Protein AF-A0AA39REC2-F1 (afdb_monomer)

Solvent-accessible surface area (backbone atoms only — not comparable to full-atom values): 9448 Å² total; per-residue (Å²): 137,91,80,78,86,78,78,86,74,79,60,73,66,61,53,50,55,50,51,54,54,51,69,73,56,74,84,68,62,74,81,70,73,62,50,72,80,50,49,46,76,44,81,30,37,20,35,53,35,50,60,91,46,44,70,59,50,52,60,62,41,59,93,49,42,34,85,48,89,98,52,72,37,65,44,80,32,94,90,38,90,64,31,24,28,40,32,35,16,84,80,42,80,53,89,83,43,77,78,50,62,63,72,48,53,51,59,46,52,76,74,42,78,82,42,77,40,87,38,78,49,73,42,43,55,90,72,54,53,69,70,60,52,50,61,73,73,44,62,96,88,62,77,77,82,79,71,90,71,134

Mean predicted aligned error: 15.37 Å

pLDDT: mean 74.25, std 17.73, range [35.81, 93.0]

Sequence (150 aa):
MVLVNALNIPSPDSLNSFLQSVSRSTLQTPEMLDESKFEVKLKLWALRIPRQHCKVASRILNGYLLDKARVKPITEDPTSEENRYVILSEKVQNPDLSDIPDQKLDELKNIFKIEVVPHSMTLGYSYWDADYVLKQILPPGVEVPTSLKP

Organism: Acer saccharum (NCBI:txid4024)

Radius of gyration: 29.29 Å; Cα contacts (8 Å, |Δi|>4): 157; chains: 1; bounding box: 94×41×59 Å

Nearest PDB structures (foldseek):
  5d4o-assembly1_B  TM=4.362E-01  e=1.265E-02  Thiomonas intermedia K12
  7r2z-assembly1_C  TM=4.564E-01  e=2.239E-02  Synechocystis sp. PCC 6803
  7r30-assembly1_B  TM=4.142E-01  e=1.093E-01  Synechocystis sp. PCC 6803
  7r32-assembly1_A  TM=4.083E-01  e=1.241E-01  Synechocystis sp. PCC 6803
  7r2y-assembly1_A  TM=4.032E-01  e=1.501E-01  Synechocystis sp. PCC 6803

Foldseek 3Di:
DDDDDDDPDDDVVVVVVVVVVVVVPDPPPVPPPPQVVQKDKDKFKWKKAFPVCPVVLCVLCPVFFDDAPPDDQWAADPVDNRIIIRTTHSQQPDQVSPSHDVVSVVVVVVVHPTDMDIDMDIDTPVSDDPVVSVVVPDDPPDDDPPDPDD

Secondary structure (DSSP, 8-state):
--------PPPHHHHHHHHHHHHTS---------GGGG-EEEEEEEEEEETTTHHHHHHHTTTTB---TT--SEEEETTEEEEEEEEBPTT---TT-TTS-HHHHHHHHHHS--EEEEEEEEE-GGGS-HHHHHHHHS-TT---------

Structure (mmCIF, N/CA/C/O backbone):
data_AF-A0AA39REC2-F1
#
_entry.id   AF-A0AA39REC2-F1
#
loop_
_atom_site.group_PDB
_atom_site.id
_atom_site.type_symbol
_atom_site.label_atom_id
_atom_site.label_alt_id
_atom_site.label_comp_id
_atom_site.label_asym_id
_atom_site.label_entity_id
_atom_site.label_seq_id
_atom_site.pdbx_PDB_ins_code
_atom_site.Cartn_x
_atom_site.Cartn_y
_atom_site.Cartn_z
_atom_site.occupancy
_atom_site.B_iso_or_equiv
_atom_site.auth_seq_id
_atom_site.auth_comp_id
_atom_site.auth_asym_id
_atom_site.auth_atom_id
_atom_site.pdbx_PDB_model_num
ATOM 1 N N . MET A 1 1 ? 78.691 21.467 -31.103 1.00 38.22 1 MET A N 1
ATOM 2 C CA . MET A 1 1 ? 77.939 22.662 -30.669 1.00 38.22 1 MET A CA 1
ATOM 3 C C . MET A 1 1 ? 76.496 22.438 -31.091 1.00 38.22 1 MET A C 1
ATOM 5 O O . MET A 1 1 ? 76.236 22.312 -32.277 1.00 38.22 1 MET A O 1
ATOM 9 N N . VAL A 1 2 ? 75.624 22.180 -30.118 1.00 39.25 2 VAL A N 1
ATOM 10 C CA . VAL A 1 2 ? 74.234 21.732 -30.299 1.00 39.25 2 VAL A CA 1
ATOM 11 C C . VAL A 1 2 ? 73.352 22.943 -30.578 1.00 39.25 2 VAL A C 1
ATOM 13 O O . VAL A 1 2 ? 73.309 23.811 -29.718 1.00 39.25 2 VAL A O 1
ATOM 16 N N . LEU A 1 3 ? 72.624 22.981 -31.700 1.00 36.69 3 LEU A N 1
ATOM 17 C CA . LEU A 1 3 ? 71.440 23.836 -31.865 1.00 36.69 3 LEU A CA 1
ATOM 18 C C . LEU A 1 3 ? 70.387 23.151 -32.765 1.00 36.69 3 LEU A C 1
ATOM 20 O O . LEU A 1 3 ? 70.467 23.176 -33.985 1.00 36.69 3 LEU A O 1
ATOM 24 N N . VAL A 1 4 ? 69.437 22.513 -32.072 1.00 37.69 4 VAL A N 1
ATOM 25 C CA . VAL A 1 4 ? 67.978 22.447 -32.298 1.00 37.69 4 VAL A CA 1
ATOM 26 C C . VAL A 1 4 ? 67.454 22.140 -33.714 1.00 37.69 4 VAL A C 1
ATOM 28 O O . VAL A 1 4 ? 67.331 23.020 -34.560 1.00 37.69 4 VAL A O 1
ATOM 31 N N . ASN A 1 5 ? 66.992 20.898 -33.911 1.00 38.44 5 ASN A N 1
ATOM 32 C CA . ASN A 1 5 ? 66.026 20.560 -34.959 1.00 38.44 5 ASN A CA 1
ATOM 33 C C . ASN A 1 5 ? 64.681 21.218 -34.621 1.00 38.44 5 ASN A C 1
ATOM 35 O O . ASN A 1 5 ? 64.046 20.869 -33.624 1.00 38.44 5 ASN A O 1
ATOM 39 N N . ALA A 1 6 ? 64.258 22.164 -35.456 1.00 43.69 6 ALA A N 1
ATOM 40 C CA . ALA A 1 6 ? 62.935 22.762 -35.395 1.00 43.69 6 ALA A CA 1
ATOM 41 C C . ALA A 1 6 ? 61.871 21.687 -35.668 1.00 43.69 6 ALA A C 1
ATOM 43 O O . ALA A 1 6 ? 61.856 21.049 -36.722 1.00 43.69 6 ALA A O 1
ATOM 44 N N . LEU A 1 7 ? 60.997 21.475 -34.687 1.00 43.34 7 LEU A N 1
ATOM 45 C CA . LEU A 1 7 ? 59.800 20.656 -34.811 1.00 43.34 7 LEU A CA 1
ATOM 46 C C . LEU A 1 7 ? 58.925 21.239 -35.927 1.00 43.34 7 LEU A C 1
ATOM 48 O O . LEU A 1 7 ? 58.569 22.415 -35.896 1.00 43.34 7 LEU A O 1
ATOM 52 N N . ASN A 1 8 ? 58.597 20.411 -36.915 1.00 49.53 8 ASN A N 1
ATOM 53 C CA . ASN A 1 8 ? 57.664 20.735 -37.985 1.00 49.53 8 ASN A CA 1
ATOM 54 C C . ASN A 1 8 ? 56.248 20.811 -37.391 1.00 49.53 8 ASN A C 1
ATOM 56 O O . ASN A 1 8 ? 55.579 19.790 -37.235 1.00 49.53 8 ASN A O 1
ATOM 60 N N . ILE A 1 9 ? 55.831 22.010 -36.982 1.00 51.22 9 ILE A N 1
ATOM 61 C CA . ILE A 1 9 ? 54.497 22.262 -36.430 1.00 51.22 9 ILE A CA 1
ATOM 62 C C . ILE A 1 9 ? 53.509 22.322 -37.609 1.00 51.22 9 ILE A C 1
ATOM 64 O O . ILE A 1 9 ? 53.690 23.159 -38.496 1.00 51.22 9 ILE A O 1
ATOM 68 N N . PRO A 1 10 ? 52.481 21.454 -37.665 1.00 49.50 10 PRO A N 1
ATOM 69 C CA . PRO A 1 10 ? 51.486 21.497 -38.732 1.00 49.50 10 PRO A CA 1
ATOM 70 C C . PRO A 1 10 ? 50.662 22.792 -38.669 1.00 49.50 10 PRO A C 1
ATOM 72 O O . PRO A 1 10 ? 50.393 23.322 -37.591 1.00 49.50 10 PRO A O 1
ATOM 75 N N . SER A 1 11 ? 50.261 23.297 -39.840 1.00 55.97 11 SER A N 1
ATOM 76 C CA . SER A 1 11 ? 49.475 24.526 -39.968 1.00 55.97 11 SER A CA 1
ATOM 77 C C . SER A 1 11 ? 48.127 24.429 -39.225 1.00 55.97 11 SER A C 1
ATOM 79 O O . SER A 1 11 ? 47.526 23.350 -39.157 1.00 55.97 11 SER A O 1
ATOM 81 N N . PRO A 1 12 ? 47.619 25.553 -38.684 1.00 53.94 12 PRO A N 1
ATOM 82 C CA . PRO A 1 12 ? 46.404 25.581 -37.862 1.00 53.94 12 PRO A CA 1
ATOM 83 C C . PRO A 1 12 ? 45.136 25.101 -38.594 1.00 53.94 12 PRO A C 1
ATOM 85 O O . PRO A 1 12 ? 44.208 24.611 -37.953 1.00 53.94 12 PRO A O 1
ATOM 88 N N . ASP A 1 13 ? 45.108 25.151 -39.928 1.00 53.72 13 ASP A N 1
ATOM 89 C CA . ASP A 1 13 ? 43.972 24.672 -40.730 1.00 53.72 13 ASP A CA 1
ATOM 90 C C . ASP A 1 13 ? 43.852 23.139 -40.762 1.00 53.72 13 ASP A C 1
ATOM 92 O O . ASP A 1 13 ? 42.745 22.592 -40.732 1.00 53.72 13 ASP A O 1
ATOM 96 N N . SER A 1 14 ? 44.978 22.419 -40.733 1.00 56.47 14 SER A N 1
ATOM 97 C CA . SER A 1 14 ? 44.976 20.952 -40.641 1.00 56.47 14 SER A CA 1
ATOM 98 C C . SER A 1 14 ? 44.487 20.474 -39.275 1.00 56.47 14 SER A C 1
ATOM 100 O O . SER A 1 14 ? 43.772 19.477 -39.195 1.00 56.47 14 SER A O 1
ATOM 102 N N . LEU A 1 15 ? 44.795 21.219 -38.208 1.00 53.09 15 LEU A N 1
ATOM 103 C CA . LEU A 1 15 ? 44.262 20.947 -36.872 1.00 53.09 15 LEU A CA 1
ATOM 104 C C . LEU A 1 15 ? 42.744 21.152 -36.829 1.00 53.09 15 LEU A C 1
ATOM 106 O O . LEU A 1 15 ? 42.044 20.327 -36.253 1.00 53.09 15 LEU A O 1
ATOM 110 N N . ASN A 1 16 ? 42.213 22.175 -37.501 1.00 55.88 16 ASN A N 1
ATOM 111 C CA . ASN A 1 16 ? 40.771 22.426 -37.527 1.00 55.88 16 ASN A CA 1
ATOM 112 C C . ASN A 1 16 ? 39.982 21.372 -38.316 1.00 55.88 16 ASN A C 1
ATOM 114 O O . ASN A 1 16 ? 38.911 20.963 -37.871 1.00 55.88 16 ASN A O 1
ATOM 118 N N . SER A 1 17 ? 40.504 20.875 -39.441 1.00 56.03 17 SER A N 1
ATOM 119 C CA . SER A 1 17 ? 39.847 19.786 -40.187 1.00 56.03 17 SER A CA 1
ATOM 120 C C . SER A 1 17 ? 39.880 18.448 -39.435 1.00 56.03 17 SER A C 1
ATOM 122 O O . SER A 1 17 ? 38.893 17.708 -39.445 1.00 56.03 17 SER A O 1
ATOM 124 N N . PHE A 1 18 ? 40.968 18.169 -38.708 1.00 55.41 18 PHE A N 1
ATOM 125 C CA . PHE A 1 18 ? 41.082 16.995 -37.842 1.00 55.41 18 PHE A CA 1
ATOM 126 C C . PHE A 1 18 ? 40.162 17.109 -36.618 1.00 55.41 18 PHE A C 1
ATOM 128 O O . PHE A 1 18 ? 39.437 16.173 -36.302 1.00 55.41 18 PHE A O 1
ATOM 135 N N . LEU A 1 19 ? 40.090 18.281 -35.978 1.00 52.59 19 LEU A N 1
ATOM 136 C CA . LEU A 1 19 ? 39.155 18.540 -34.879 1.00 52.59 19 LEU A CA 1
ATOM 137 C C . LEU A 1 19 ? 37.689 18.475 -35.339 1.00 52.59 19 LEU A C 1
ATOM 139 O O . LEU A 1 19 ? 36.840 18.000 -34.586 1.00 52.59 19 LEU A O 1
ATOM 143 N N . GLN A 1 20 ? 37.376 18.872 -36.578 1.00 55.69 20 GLN A N 1
ATOM 144 C CA . GLN A 1 20 ? 36.031 18.729 -37.151 1.00 55.69 20 GLN A CA 1
ATOM 145 C C . GLN A 1 20 ? 35.674 17.277 -37.510 1.00 55.69 20 GLN A C 1
ATOM 147 O O . GLN A 1 20 ? 34.508 16.901 -37.368 1.00 55.69 20 GLN A O 1
ATOM 152 N N . SER A 1 21 ? 36.636 16.441 -37.923 1.00 51.25 21 SER A N 1
ATOM 153 C CA . SER A 1 21 ? 36.383 15.011 -38.176 1.00 51.25 21 SER A CA 1
ATOM 154 C C . SER A 1 21 ? 36.278 14.198 -36.876 1.00 51.25 21 SER A C 1
ATOM 156 O O . SER A 1 21 ? 35.411 13.327 -36.759 1.00 51.25 21 SER A O 1
ATOM 158 N N . VAL A 1 22 ? 37.076 14.553 -35.862 1.00 53.47 22 VAL A N 1
ATOM 159 C CA . VAL A 1 22 ? 37.014 13.979 -34.508 1.00 53.47 22 VAL A CA 1
ATOM 160 C C . VAL A 1 22 ? 35.718 14.391 -33.798 1.00 53.47 22 VAL A C 1
ATOM 162 O O . VAL A 1 22 ? 35.092 13.557 -33.159 1.00 53.47 22 VAL A O 1
ATOM 165 N N . SER A 1 23 ? 35.222 15.619 -33.996 1.00 52.06 23 SER A N 1
ATOM 166 C CA . SER A 1 23 ? 33.951 16.071 -33.396 1.00 52.06 23 SER A CA 1
ATOM 167 C C . SER A 1 23 ? 32.699 15.409 -33.992 1.00 52.06 23 SER A C 1
ATOM 169 O O . SER A 1 23 ? 31.640 15.438 -33.369 1.00 52.06 23 SER A O 1
ATOM 171 N N . ARG A 1 24 ? 32.786 14.803 -35.188 1.00 45.28 24 ARG A N 1
ATOM 172 C CA . ARG A 1 24 ? 31.675 14.040 -3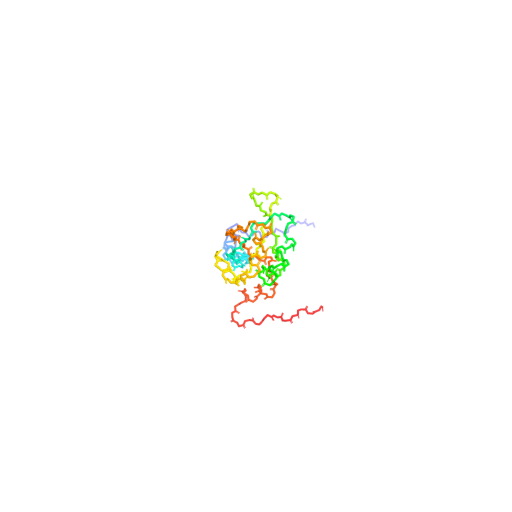5.795 1.00 45.28 24 ARG A CA 1
ATOM 173 C C . ARG A 1 24 ? 31.647 12.567 -35.400 1.00 45.28 24 ARG A C 1
ATOM 175 O O . ARG A 1 24 ? 30.654 11.896 -35.669 1.00 45.28 24 ARG A O 1
ATOM 182 N N . SER A 1 25 ? 32.700 12.073 -34.760 1.00 46.16 25 SER A N 1
ATOM 183 C CA . SER A 1 25 ? 32.850 10.663 -34.425 1.00 46.16 25 SER A CA 1
ATOM 184 C C . SER A 1 25 ? 32.814 10.520 -32.907 1.00 46.16 25 SER A C 1
ATOM 186 O O . SER A 1 25 ? 33.785 10.813 -32.218 1.00 46.16 25 SER A O 1
ATOM 188 N N . THR A 1 26 ? 31.676 10.055 -32.390 1.00 48.97 26 THR A N 1
ATOM 189 C CA . THR A 1 26 ? 31.484 9.583 -31.006 1.00 48.97 26 THR A CA 1
ATOM 190 C C . THR A 1 26 ? 31.599 10.626 -29.884 1.00 48.97 26 THR A C 1
ATOM 192 O O . THR A 1 26 ? 32.381 10.476 -28.953 1.00 48.97 26 THR A O 1
ATOM 195 N N . LEU A 1 27 ? 30.646 11.567 -29.832 1.00 35.81 27 LEU A N 1
ATOM 196 C CA . LEU A 1 27 ? 29.927 11.749 -28.563 1.00 35.81 27 LEU A CA 1
ATOM 197 C C . LEU A 1 27 ? 29.027 10.520 -28.375 1.00 35.81 27 LEU A C 1
ATOM 199 O O . LEU A 1 27 ? 27.816 10.577 -28.567 1.00 35.81 27 LEU A O 1
ATOM 203 N N . GLN A 1 28 ? 29.623 9.381 -28.019 1.00 44.56 28 GLN A N 1
ATOM 204 C CA . GLN A 1 28 ? 28.914 8.499 -27.109 1.00 44.56 28 GLN A CA 1
ATOM 205 C C . GLN A 1 28 ? 28.962 9.238 -25.780 1.00 44.56 28 GLN A C 1
ATOM 207 O O . GLN A 1 28 ? 29.866 9.057 -24.968 1.00 44.56 28 GLN A O 1
ATOM 212 N N . THR A 1 29 ? 27.983 10.123 -25.576 1.00 41.97 29 THR A N 1
ATOM 213 C CA . THR A 1 29 ? 27.419 10.286 -24.241 1.00 41.97 29 THR A CA 1
ATOM 214 C C . THR A 1 29 ? 27.332 8.860 -23.700 1.00 41.97 29 THR A C 1
ATOM 216 O O . THR A 1 29 ? 26.774 8.026 -24.425 1.00 41.97 29 THR A O 1
ATOM 219 N N . PRO A 1 30 ? 27.931 8.515 -22.540 1.00 47.38 30 PRO A N 1
ATOM 220 C CA . PRO A 1 30 ? 27.601 7.235 -21.922 1.00 47.38 30 PRO A CA 1
ATOM 221 C C . PRO A 1 30 ? 26.085 7.180 -21.980 1.00 47.38 30 PRO A C 1
ATOM 223 O O . PRO A 1 30 ? 25.479 8.187 -21.609 1.00 47.38 30 PRO A O 1
ATOM 226 N N . GLU A 1 31 ? 25.509 6.150 -22.616 1.00 52.38 31 GLU A N 1
ATOM 227 C CA . GLU A 1 31 ? 24.059 6.015 -22.724 1.00 52.38 31 GLU A CA 1
ATOM 228 C C . GLU A 1 31 ? 23.549 6.169 -21.303 1.00 52.38 31 GLU A C 1
ATOM 230 O O . GLU A 1 31 ? 23.680 5.264 -20.480 1.00 52.38 31 GLU A O 1
ATOM 235 N N . MET A 1 32 ? 23.114 7.385 -20.973 1.00 51.69 32 MET A N 1
ATOM 236 C CA . MET A 1 32 ? 22.606 7.687 -19.663 1.00 51.69 32 MET A CA 1
ATOM 237 C C . MET A 1 32 ? 21.332 6.893 -19.685 1.00 51.69 32 MET A C 1
ATOM 239 O O . MET A 1 32 ? 20.414 7.224 -20.440 1.00 51.69 32 MET A O 1
ATOM 243 N N . LEU A 1 33 ? 21.364 5.761 -18.984 1.00 60.25 33 LEU A N 1
ATOM 244 C CA . LEU A 1 33 ? 20.201 4.933 -18.794 1.00 60.25 33 LEU A CA 1
ATOM 245 C C . LEU A 1 33 ? 19.105 5.895 -18.386 1.00 60.25 33 LEU A C 1
ATOM 247 O O . LEU A 1 33 ? 19.223 6.591 -17.380 1.00 60.25 33 LEU A O 1
ATOM 251 N N . ASP A 1 34 ? 18.108 6.023 -19.251 1.00 68.06 34 ASP A N 1
ATOM 252 C CA . ASP A 1 34 ? 16.972 6.872 -18.971 1.00 68.06 34 ASP A CA 1
ATOM 253 C C . ASP A 1 34 ? 16.198 6.154 -17.870 1.00 68.06 34 ASP A C 1
ATOM 255 O O . ASP A 1 34 ? 15.378 5.273 -18.136 1.00 68.06 34 ASP A O 1
ATOM 259 N N . GLU A 1 35 ? 16.567 6.453 -16.623 1.00 67.00 35 GLU A N 1
ATOM 260 C CA . GLU A 1 35 ? 16.040 5.827 -15.410 1.00 67.00 35 GLU A CA 1
ATOM 261 C C . GLU A 1 35 ? 14.511 5.936 -15.363 1.00 67.00 35 GLU A C 1
ATOM 263 O O . GLU A 1 35 ? 13.837 5.047 -14.840 1.00 67.00 35 GLU A O 1
ATOM 268 N N . SER A 1 36 ? 13.963 6.965 -16.018 1.00 69.38 36 SER A N 1
ATOM 269 C CA . SER A 1 36 ? 12.534 7.190 -16.230 1.00 69.38 36 SER A CA 1
ATOM 270 C C . SER A 1 36 ? 11.831 6.003 -16.895 1.00 69.38 36 SER A C 1
ATOM 272 O O . SER A 1 36 ? 10.658 5.752 -16.630 1.00 69.38 36 SER A O 1
ATOM 274 N N . LYS A 1 37 ? 12.529 5.224 -17.734 1.00 70.62 37 LYS A N 1
ATOM 275 C CA . LYS A 1 37 ? 11.973 4.023 -18.388 1.00 70.62 37 LYS A CA 1
ATOM 276 C C . LYS A 1 37 ? 11.663 2.899 -17.399 1.00 70.62 37 LYS A C 1
ATOM 278 O O . LYS A 1 37 ? 10.876 2.010 -17.713 1.00 70.62 37 LYS A O 1
ATOM 283 N N . PHE A 1 38 ? 12.262 2.945 -16.212 1.00 71.12 38 PHE A N 1
ATOM 284 C CA . PHE A 1 38 ? 12.060 1.976 -15.139 1.00 71.12 38 PHE A CA 1
ATOM 285 C C . PHE A 1 38 ? 11.092 2.484 -14.071 1.00 71.12 38 PHE A C 1
ATOM 287 O O . PHE A 1 38 ? 10.835 1.774 -13.098 1.00 71.12 38 PHE A O 1
ATOM 294 N N . GLU A 1 39 ? 10.541 3.691 -14.227 1.00 78.06 39 GLU A N 1
ATOM 295 C CA . GLU A 1 39 ? 9.542 4.208 -13.304 1.00 78.06 39 GLU A CA 1
ATOM 296 C C . GLU A 1 39 ? 8.206 3.492 -13.489 1.00 78.06 39 GLU A C 1
ATOM 298 O O . GLU A 1 39 ? 7.492 3.679 -14.475 1.00 78.06 39 GLU A O 1
ATOM 303 N N . VAL A 1 40 ? 7.816 2.718 -12.481 1.00 81.81 40 VAL A N 1
ATOM 304 C CA . VAL A 1 40 ? 6.475 2.141 -12.408 1.00 81.81 40 VAL A CA 1
ATOM 305 C C . VAL A 1 40 ? 5.642 2.941 -11.424 1.00 81.81 40 VAL A C 1
ATOM 307 O O . VAL A 1 40 ? 5.898 2.959 -10.220 1.00 81.81 40 VAL A O 1
ATOM 310 N N . LYS A 1 41 ? 4.614 3.609 -11.952 1.00 84.94 41 LYS A N 1
ATOM 311 C CA . LYS A 1 41 ? 3.638 4.364 -11.162 1.00 84.94 41 LYS A CA 1
ATOM 312 C C . LYS A 1 41 ? 2.501 3.446 -10.747 1.00 84.94 41 LYS A C 1
ATOM 314 O O . LYS A 1 41 ? 1.698 3.022 -11.574 1.00 84.94 41 LYS A O 1
ATOM 319 N N . LEU A 1 42 ? 2.417 3.178 -9.453 1.00 86.12 42 LEU A N 1
ATOM 320 C CA . LEU A 1 42 ? 1.349 2.401 -8.849 1.00 86.12 42 LEU A CA 1
ATOM 321 C C . LEU A 1 42 ? 0.279 3.353 -8.333 1.00 86.12 42 LEU A C 1
ATOM 323 O O . LEU A 1 42 ? 0.562 4.257 -7.544 1.00 86.12 42 LEU A O 1
ATOM 327 N N . LYS A 1 43 ? -0.955 3.139 -8.784 1.00 89.69 43 LYS A N 1
ATOM 328 C CA . LYS A 1 43 ? -2.143 3.785 -8.229 1.00 89.69 43 LYS A CA 1
ATOM 329 C C . LYS A 1 43 ? -2.798 2.784 -7.294 1.00 89.69 43 LYS A C 1
ATOM 331 O O . LYS A 1 43 ? -3.285 1.753 -7.743 1.00 89.69 43 LYS A O 1
ATOM 336 N N . LEU A 1 44 ? -2.739 3.076 -6.006 1.00 91.75 44 LEU A N 1
ATOM 337 C CA . LEU A 1 44 ? -3.187 2.210 -4.928 1.00 91.75 44 LEU A CA 1
ATOM 338 C C . LEU A 1 44 ? -4.175 2.971 -4.052 1.00 91.75 44 LEU A C 1
ATOM 340 O O . LEU A 1 44 ? -4.311 4.193 -4.131 1.00 91.75 44 LEU A O 1
ATOM 344 N N . TRP A 1 45 ? -4.826 2.237 -3.167 1.00 93.00 45 TRP A N 1
ATOM 345 C CA . TRP A 1 45 ? -5.596 2.815 -2.080 1.00 93.00 45 TRP A CA 1
ATOM 346 C C . TRP A 1 45 ? -4.808 2.699 -0.783 1.00 93.00 45 TRP A C 1
ATOM 348 O O . TRP A 1 45 ? -4.071 1.737 -0.565 1.00 93.00 45 TRP A O 1
ATOM 358 N N . ALA A 1 46 ? -4.953 3.687 0.086 1.00 92.81 46 ALA A N 1
ATOM 359 C CA . ALA A 1 46 ? -4.423 3.641 1.434 1.00 92.81 46 ALA A CA 1
ATOM 360 C C . ALA A 1 46 ? -5.529 3.949 2.438 1.00 92.81 46 ALA A C 1
ATOM 362 O O . ALA A 1 46 ? -6.508 4.622 2.129 1.00 92.81 46 ALA A O 1
ATOM 363 N N . LEU A 1 47 ? -5.365 3.448 3.654 1.00 91.94 47 LEU A N 1
ATOM 364 C CA . LEU A 1 47 ? -6.234 3.766 4.774 1.00 91.94 47 LEU A CA 1
ATOM 365 C C . LEU A 1 47 ? -5.531 4.764 5.679 1.00 91.94 47 LEU A C 1
ATOM 367 O O . LEU A 1 47 ? -4.385 4.539 6.077 1.00 91.94 47 LEU A O 1
ATOM 371 N N . ARG A 1 48 ? -6.223 5.842 6.036 1.00 92.19 48 ARG A N 1
ATOM 372 C CA . ARG A 1 48 ? -5.773 6.767 7.074 1.00 92.19 48 ARG A CA 1
ATOM 373 C C . ARG A 1 48 ? -6.098 6.166 8.437 1.00 92.19 48 ARG A C 1
ATOM 375 O O . ARG A 1 48 ? -7.260 5.957 8.773 1.00 92.19 48 ARG A O 1
ATOM 382 N N . ILE A 1 49 ? -5.056 5.857 9.205 1.00 91.19 49 ILE A N 1
ATOM 383 C CA . ILE A 1 49 ? -5.176 5.172 10.495 1.00 91.19 49 ILE A CA 1
ATOM 384 C C . ILE A 1 49 ? -4.376 5.936 11.548 1.00 91.19 49 ILE A C 1
ATOM 386 O O . ILE A 1 49 ? -3.204 6.238 11.307 1.00 91.19 49 ILE A O 1
ATOM 390 N N . PRO A 1 50 ? -4.942 6.192 12.738 1.00 91.12 50 PRO A N 1
ATOM 391 C CA . PRO A 1 50 ? -4.188 6.749 13.852 1.00 91.12 50 PRO A CA 1
ATOM 392 C C . PRO A 1 50 ? -2.969 5.888 14.184 1.00 91.12 50 PRO A C 1
ATOM 394 O O . PRO A 1 50 ? -3.050 4.654 14.227 1.00 91.12 50 PRO A O 1
ATOM 397 N N . ARG A 1 51 ? -1.832 6.523 14.483 1.00 89.88 51 ARG A N 1
ATOM 398 C CA . ARG A 1 51 ? -0.550 5.846 14.753 1.00 89.88 51 ARG A CA 1
ATOM 399 C C . ARG A 1 51 ? -0.660 4.745 15.813 1.00 89.88 51 ARG A C 1
ATOM 401 O O . ARG A 1 51 ? 0.014 3.718 15.736 1.00 89.88 51 ARG A O 1
ATOM 408 N N . GLN A 1 52 ? -1.542 4.951 16.785 1.00 90.38 52 GLN A N 1
ATOM 409 C CA . GLN A 1 52 ? -1.818 4.046 17.900 1.00 90.38 52 GLN A CA 1
ATOM 410 C C . GLN A 1 52 ? -2.445 2.717 17.444 1.00 90.38 52 GLN A C 1
ATOM 412 O O . GLN A 1 52 ? -2.300 1.702 18.122 1.00 90.38 52 GLN A O 1
ATOM 417 N N . HIS A 1 53 ? -3.143 2.701 16.304 1.00 90.00 53 HIS A N 1
ATOM 418 C CA . HIS A 1 53 ? -3.920 1.554 15.822 1.00 90.00 53 HIS A CA 1
ATOM 419 C C . HIS A 1 53 ? -3.329 0.915 14.563 1.00 90.00 53 HIS A C 1
ATOM 421 O O . HIS A 1 53 ? -3.810 -0.129 14.126 1.00 90.00 53 HIS A O 1
ATOM 427 N N . CYS A 1 54 ? -2.226 1.453 14.032 1.00 88.75 54 CYS A N 1
ATOM 428 C CA . CYS A 1 54 ? -1.533 0.886 12.874 1.00 88.75 54 CYS A CA 1
ATOM 429 C C . CYS A 1 54 ? -1.183 -0.599 13.054 1.00 88.75 54 CYS A C 1
ATOM 431 O O . CYS A 1 54 ? -1.398 -1.392 12.145 1.00 88.75 54 CYS A O 1
ATOM 433 N N . LYS A 1 55 ? -0.694 -1.007 14.236 1.00 90.12 55 LYS A N 1
ATOM 434 C CA . LYS A 1 55 ? -0.347 -2.417 14.509 1.00 90.12 55 LYS A CA 1
ATOM 435 C C . LYS A 1 55 ? -1.558 -3.345 14.416 1.00 90.12 55 LYS A C 1
ATOM 437 O O . LYS A 1 55 ? -1.447 -4.447 13.885 1.00 90.12 55 LYS A O 1
ATOM 442 N N . VAL A 1 56 ? -2.695 -2.907 14.953 1.00 92.19 56 VAL A N 1
ATOM 443 C CA . VAL A 1 56 ? -3.934 -3.691 14.951 1.00 92.19 56 VAL A CA 1
ATOM 444 C C . VAL A 1 56 ? -4.486 -3.768 13.534 1.00 92.19 56 VAL A C 1
ATOM 446 O O . VAL A 1 56 ? -4.770 -4.859 13.048 1.00 92.19 56 VAL A O 1
ATOM 449 N N . ALA A 1 57 ? -4.515 -2.635 12.832 1.00 91.50 57 ALA A N 1
ATOM 450 C CA . ALA A 1 57 ? -4.953 -2.581 11.450 1.00 91.50 57 ALA A CA 1
ATOM 451 C C . ALA A 1 57 ? -4.113 -3.474 10.534 1.00 91.50 57 ALA A C 1
ATOM 453 O O . ALA A 1 57 ? -4.673 -4.251 9.768 1.00 91.50 57 ALA A O 1
ATOM 454 N N . SER A 1 58 ? -2.781 -3.446 10.660 1.00 90.62 58 SER A N 1
ATOM 455 C CA . SER A 1 58 ? -1.913 -4.328 9.879 1.00 90.62 58 SER A CA 1
ATOM 456 C C . SER A 1 58 ? -2.158 -5.809 10.154 1.00 90.62 58 SER A C 1
ATOM 458 O O . SER A 1 58 ? -2.028 -6.627 9.248 1.00 90.62 58 SER A O 1
ATOM 460 N N . ARG A 1 59 ? -2.527 -6.166 11.390 1.00 91.81 59 ARG A N 1
ATOM 461 C CA . ARG A 1 59 ? -2.839 -7.549 11.761 1.00 91.81 59 ARG A CA 1
ATOM 462 C C . ARG A 1 59 ? -4.164 -8.012 11.156 1.00 91.81 59 ARG A C 1
ATOM 464 O O . ARG A 1 59 ? -4.218 -9.114 10.619 1.00 91.81 59 ARG A O 1
ATOM 471 N N . ILE A 1 60 ? -5.202 -7.178 11.213 1.00 91.81 60 ILE A N 1
ATOM 472 C CA . ILE A 1 60 ? -6.518 -7.483 10.629 1.00 91.81 60 ILE A CA 1
ATOM 473 C C . ILE A 1 60 ? -6.398 -7.581 9.099 1.00 91.81 60 ILE A C 1
ATOM 475 O O . ILE A 1 60 ? -6.798 -8.572 8.482 1.00 91.81 60 ILE A O 1
ATOM 479 N N . LEU A 1 61 ? -5.734 -6.599 8.487 1.00 90.19 61 LEU A N 1
ATOM 480 C CA . LEU A 1 61 ? -5.510 -6.499 7.042 1.00 90.19 61 LEU A CA 1
ATOM 481 C C . LEU A 1 61 ? -4.370 -7.379 6.529 1.00 90.19 61 LEU A C 1
ATOM 483 O O . LEU A 1 61 ? -3.951 -7.230 5.381 1.00 90.19 61 LEU A O 1
ATOM 487 N N . ASN A 1 62 ? -3.869 -8.315 7.336 1.00 89.00 62 ASN A N 1
ATOM 488 C CA . ASN A 1 62 ? -2.804 -9.208 6.906 1.00 89.00 62 ASN A CA 1
ATOM 489 C C . ASN A 1 62 ? -3.212 -9.950 5.616 1.00 89.00 62 ASN A C 1
ATOM 491 O O . ASN A 1 62 ? -4.321 -10.491 5.530 1.00 89.00 62 ASN A O 1
ATOM 495 N N . GLY A 1 63 ? -2.332 -9.925 4.612 1.00 88.50 63 GLY A N 1
ATOM 496 C CA . GLY A 1 63 ? -2.577 -10.435 3.257 1.00 88.50 63 GLY A CA 1
ATOM 497 C C . GLY A 1 63 ? -3.216 -9.448 2.265 1.00 88.50 63 GLY A C 1
ATOM 498 O O . GLY A 1 63 ? -3.238 -9.740 1.072 1.00 88.50 63 GLY A O 1
ATOM 499 N N . TYR A 1 64 ? -3.694 -8.285 2.726 1.00 91.00 64 TYR A N 1
ATOM 500 C CA . TYR A 1 64 ? -4.284 -7.223 1.890 1.00 91.00 64 TYR A CA 1
ATOM 501 C C . TYR A 1 64 ? -3.460 -5.932 1.874 1.00 91.00 64 TYR A C 1
ATOM 503 O O . TYR A 1 64 ? -3.808 -4.983 1.174 1.00 91.00 64 TYR A O 1
ATOM 511 N N . LEU A 1 65 ? -2.367 -5.887 2.634 1.00 91.69 65 LEU A N 1
ATOM 512 C CA . LEU A 1 65 ? -1.404 -4.791 2.601 1.00 91.69 65 LEU A CA 1
ATOM 513 C C . LEU A 1 65 ? -0.503 -4.886 1.372 1.00 91.69 65 LEU A C 1
ATOM 515 O O . LEU A 1 65 ? -0.358 -5.954 0.773 1.00 91.69 65 LEU A O 1
ATOM 519 N N . LEU A 1 66 ? 0.130 -3.769 1.021 1.00 90.12 66 LEU A N 1
ATOM 520 C CA . LEU A 1 66 ? 1.146 -3.755 -0.019 1.00 90.12 66 LEU A CA 1
ATOM 521 C C . LEU A 1 66 ? 2.310 -4.682 0.355 1.00 90.12 66 LEU A C 1
ATOM 523 O O . LEU A 1 66 ? 3.056 -4.418 1.297 1.00 90.12 66 LEU A O 1
ATOM 527 N N . ASP A 1 67 ? 2.463 -5.750 -0.419 1.00 87.00 67 ASP A N 1
ATOM 528 C CA . ASP A 1 67 ? 3.523 -6.741 -0.265 1.00 87.00 67 ASP A CA 1
ATOM 529 C C . ASP A 1 67 ? 4.509 -6.602 -1.428 1.00 87.00 67 ASP A C 1
ATOM 531 O O . ASP A 1 67 ? 4.453 -7.317 -2.430 1.00 87.00 67 ASP A O 1
ATOM 535 N N . LYS A 1 68 ? 5.357 -5.575 -1.340 1.00 83.06 68 LYS A N 1
ATOM 536 C CA . LYS A 1 68 ? 6.453 -5.345 -2.284 1.00 83.06 68 LYS A CA 1
ATOM 537 C C . LYS A 1 68 ? 7.768 -5.272 -1.535 1.00 83.06 68 LYS A C 1
ATOM 539 O O . LYS A 1 68 ? 7.880 -4.594 -0.514 1.00 83.06 68 LYS A O 1
ATOM 544 N N . ALA A 1 69 ? 8.779 -5.947 -2.075 1.00 74.88 69 ALA A N 1
ATOM 545 C CA . ALA A 1 69 ? 10.120 -5.935 -1.513 1.00 74.88 69 ALA A CA 1
ATOM 546 C C . ALA A 1 69 ? 10.604 -4.490 -1.335 1.00 74.88 69 ALA A C 1
ATOM 548 O O . ALA A 1 69 ? 10.415 -3.662 -2.216 1.00 74.88 69 ALA A O 1
ATOM 549 N N . ARG A 1 70 ? 11.236 -4.168 -0.201 1.00 76.25 70 ARG A N 1
ATOM 550 C CA . ARG A 1 70 ? 11.801 -2.830 0.088 1.00 76.25 70 ARG A CA 1
ATOM 551 C C . ARG A 1 70 ? 10.774 -1.691 0.219 1.00 76.25 70 ARG A C 1
ATOM 553 O O . ARG A 1 70 ? 11.169 -0.587 0.587 1.00 76.25 70 ARG A O 1
ATOM 560 N N . VAL A 1 71 ? 9.482 -1.937 0.000 1.00 83.06 71 VAL A N 1
ATOM 561 C CA . VAL A 1 71 ? 8.423 -0.946 0.216 1.00 83.06 71 VAL A CA 1
ATOM 562 C C . VAL A 1 71 ? 7.771 -1.192 1.565 1.00 83.06 71 VAL A C 1
ATOM 564 O O . VAL A 1 71 ? 7.385 -2.310 1.900 1.00 83.06 71 VAL A O 1
ATOM 567 N N . LYS A 1 72 ? 7.629 -0.131 2.359 1.00 85.81 72 LYS A N 1
ATOM 568 C CA . LYS A 1 72 ? 6.912 -0.215 3.630 1.00 85.81 72 LYS A CA 1
ATOM 569 C C . LYS A 1 72 ? 5.408 -0.093 3.365 1.00 85.81 72 LYS A C 1
ATOM 571 O O . LYS A 1 72 ? 4.997 0.888 2.753 1.00 85.81 72 LYS A O 1
ATOM 576 N N . PRO A 1 73 ? 4.572 -1.012 3.879 1.00 87.31 73 PRO A N 1
ATOM 577 C CA . PRO A 1 73 ? 3.120 -0.899 3.756 1.00 87.31 73 PRO A CA 1
ATOM 578 C C . PRO A 1 73 ? 2.535 0.225 4.621 1.00 87.31 73 PRO A C 1
ATOM 580 O O . PRO A 1 73 ? 1.356 0.528 4.499 1.00 87.31 73 PRO A O 1
ATOM 583 N N . ILE A 1 74 ? 3.324 0.825 5.519 1.00 90.94 74 ILE A N 1
ATOM 584 C CA .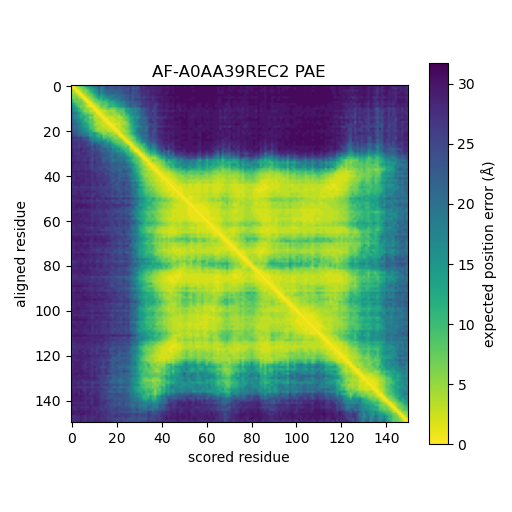 ILE A 1 74 ? 2.895 1.934 6.372 1.00 90.94 74 ILE A CA 1
ATOM 585 C C . ILE A 1 74 ? 3.813 3.129 6.133 1.00 90.94 74 ILE A C 1
ATOM 587 O O . ILE A 1 74 ? 5.017 3.046 6.392 1.00 90.94 74 ILE A O 1
ATOM 591 N N . THR A 1 75 ? 3.214 4.234 5.709 1.00 89.50 75 THR A N 1
ATOM 592 C CA . THR A 1 75 ? 3.862 5.513 5.401 1.00 89.50 75 THR A CA 1
ATOM 593 C C . THR A 1 75 ? 3.241 6.626 6.244 1.00 89.50 75 THR A C 1
ATOM 595 O O . THR A 1 75 ? 2.162 6.470 6.813 1.00 89.50 75 THR A O 1
ATOM 598 N N . GLU A 1 76 ? 3.953 7.733 6.404 1.00 88.12 76 GLU A N 1
ATOM 599 C CA . GLU A 1 76 ? 3.469 8.900 7.142 1.00 88.12 76 GLU A CA 1
ATOM 600 C C . GLU A 1 76 ? 2.387 9.639 6.351 1.00 88.12 76 GLU A C 1
ATOM 602 O O . GLU A 1 76 ? 2.410 9.671 5.121 1.00 88.12 76 GLU A O 1
ATOM 607 N N . ASP A 1 77 ? 1.405 10.193 7.058 1.00 86.75 77 ASP A N 1
ATOM 608 C CA . ASP A 1 77 ? 0.353 10.986 6.435 1.00 86.75 77 ASP A CA 1
ATOM 609 C C . ASP A 1 77 ? 0.834 12.443 6.281 1.00 86.75 77 ASP A C 1
ATOM 611 O O . ASP A 1 77 ? 1.089 13.105 7.287 1.00 86.75 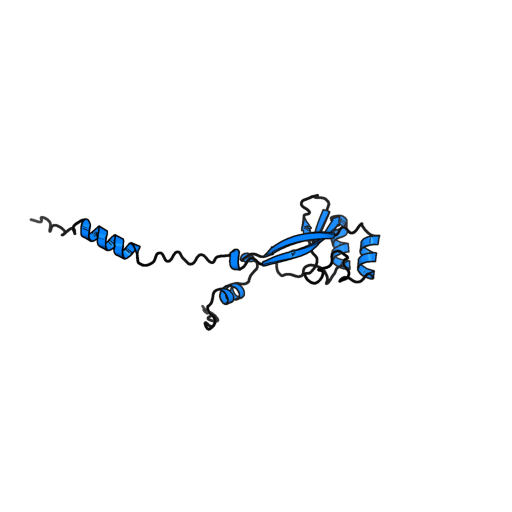77 ASP A O 1
ATOM 615 N N . PRO A 1 78 ? 0.929 12.991 5.055 1.00 82.69 78 PRO A N 1
ATOM 616 C CA . PRO A 1 78 ? 1.354 14.375 4.834 1.00 82.69 78 PRO A CA 1
ATOM 617 C C . PRO A 1 78 ? 0.368 15.413 5.394 1.00 82.69 78 PRO A C 1
ATOM 619 O O . PRO A 1 78 ? 0.706 16.587 5.496 1.00 82.69 78 PRO A O 1
ATOM 622 N N . THR A 1 79 ? -0.858 15.007 5.734 1.00 81.94 79 THR A N 1
ATOM 623 C CA . THR A 1 79 ? -1.887 15.899 6.290 1.00 81.94 79 THR A CA 1
ATOM 624 C C . THR A 1 79 ? -1.813 15.981 7.816 1.00 81.94 79 THR A C 1
ATOM 626 O O . THR A 1 79 ? -2.326 16.933 8.398 1.00 81.94 79 THR A O 1
ATOM 629 N N . SER A 1 80 ? -1.237 14.978 8.489 1.00 79.69 80 SER A N 1
ATOM 630 C CA . SER A 1 80 ? -1.235 14.902 9.953 1.00 79.69 80 SER A CA 1
ATOM 631 C C . SER A 1 80 ? -0.177 13.936 10.482 1.00 79.69 80 SER A C 1
ATOM 633 O O . SER A 1 80 ? -0.143 12.775 10.091 1.00 79.69 80 SER A O 1
ATOM 635 N N . GLU A 1 81 ? 0.615 14.375 11.459 1.00 84.56 81 GLU A N 1
ATOM 636 C CA . GLU A 1 81 ? 1.643 13.543 12.107 1.00 84.56 81 GLU A CA 1
ATOM 637 C C . GLU A 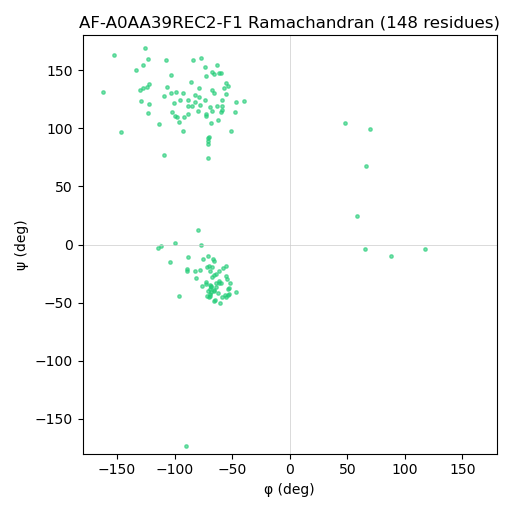1 81 ? 1.066 12.447 13.028 1.00 84.56 81 GLU A C 1
ATOM 639 O O . GLU A 1 81 ? 1.734 11.453 13.334 1.00 84.56 81 GLU A O 1
ATOM 644 N N . GLU A 1 82 ? -0.190 12.601 13.454 1.00 86.81 82 GLU A N 1
ATOM 645 C CA . GLU A 1 82 ? -0.891 11.648 14.324 1.00 86.81 82 GLU A CA 1
ATOM 646 C C . GLU A 1 82 ? -1.389 10.415 13.561 1.00 86.81 82 GLU A C 1
ATOM 648 O O . GLU A 1 82 ? -1.606 9.345 14.142 1.00 86.81 82 GLU A O 1
ATOM 653 N N . ASN A 1 83 ? -1.543 10.544 12.243 1.00 90.94 83 ASN A N 1
ATOM 654 C CA . ASN A 1 83 ? -2.047 9.498 11.372 1.00 90.94 83 ASN A CA 1
ATOM 655 C C . ASN A 1 83 ? -0.937 8.912 10.504 1.00 90.94 83 ASN A C 1
ATOM 657 O O . ASN A 1 83 ? 0.113 9.504 10.257 1.00 90.94 83 ASN A O 1
ATOM 661 N N . ARG A 1 84 ? -1.180 7.699 10.023 1.00 90.81 84 ARG A N 1
ATOM 662 C CA . ARG A 1 84 ? -0.344 7.035 9.033 1.00 90.81 84 ARG A CA 1
ATOM 663 C C . ARG A 1 84 ? -1.204 6.434 7.945 1.00 90.81 84 ARG A C 1
ATOM 665 O O . ARG A 1 84 ? -2.335 6.014 8.184 1.00 90.81 84 ARG A O 1
ATOM 672 N N . TYR A 1 85 ? -0.631 6.370 6.757 1.00 92.25 85 TYR A N 1
ATOM 673 C CA . TYR A 1 85 ? -1.214 5.689 5.622 1.00 92.25 85 TYR A CA 1
ATOM 674 C C . TYR A 1 85 ? -0.801 4.234 5.628 1.00 92.25 85 TYR A C 1
ATOM 676 O O . TYR A 1 85 ? 0.381 3.907 5.548 1.00 92.25 85 TYR A O 1
ATOM 684 N N . VAL A 1 86 ? -1.794 3.360 5.712 1.00 93.00 86 VAL A N 1
ATOM 685 C CA . VAL A 1 86 ? -1.628 1.927 5.512 1.00 93.00 86 VAL A CA 1
ATOM 686 C C . VAL A 1 86 ? -1.993 1.617 4.068 1.00 93.00 86 VAL A C 1
ATOM 688 O O . VAL A 1 86 ? -3.160 1.668 3.693 1.00 93.00 86 VAL A O 1
ATOM 691 N N . ILE A 1 87 ? -0.978 1.353 3.254 1.00 93.00 87 ILE A N 1
ATOM 692 C CA . ILE A 1 87 ? -1.090 1.144 1.814 1.00 93.00 87 ILE A CA 1
ATOM 693 C C . ILE A 1 87 ? -1.603 -0.273 1.553 1.00 93.00 87 ILE A C 1
ATOM 695 O O . ILE A 1 87 ? -1.046 -1.260 2.048 1.00 93.00 87 ILE A O 1
ATOM 699 N N . LEU A 1 88 ? -2.671 -0.363 0.767 1.00 92.88 88 LEU A N 1
ATOM 700 C CA . LEU A 1 88 ? -3.291 -1.617 0.369 1.00 92.88 88 LEU A CA 1
ATOM 701 C C . LEU A 1 88 ? -2.573 -2.227 -0.840 1.00 92.88 88 LEU A C 1
ATOM 703 O O . LEU A 1 88 ? -1.857 -1.562 -1.590 1.00 92.88 88 LEU A O 1
ATOM 707 N N . SER A 1 89 ? -2.756 -3.532 -1.004 1.00 91.38 89 SER A N 1
ATOM 708 C CA . SER A 1 89 ? -2.251 -4.296 -2.140 1.00 91.38 89 SER A CA 1
ATOM 709 C C . SER A 1 89 ? -2.874 -3.823 -3.457 1.00 91.38 89 SER A C 1
ATOM 711 O O . SER A 1 89 ? -4.020 -3.386 -3.483 1.00 91.38 89 SER A O 1
ATOM 713 N N . GLU A 1 90 ? -2.169 -4.035 -4.572 1.00 88.56 90 GLU A N 1
ATOM 714 C CA . GLU A 1 90 ? -2.673 -3.831 -5.946 1.00 88.56 90 GLU A CA 1
ATOM 715 C C . GLU A 1 90 ? -3.961 -4.613 -6.257 1.00 88.56 90 GLU A C 1
ATOM 717 O O . GLU A 1 90 ? -4.668 -4.301 -7.214 1.00 88.56 90 GLU A O 1
ATOM 722 N N . LYS A 1 91 ? -4.260 -5.640 -5.452 1.00 87.38 91 LYS A N 1
ATOM 723 C CA . LYS A 1 91 ? -5.496 -6.428 -5.533 1.00 87.38 91 LYS A CA 1
ATOM 724 C C . LYS A 1 91 ? -6.734 -5.624 -5.142 1.00 87.38 91 LYS A C 1
ATOM 726 O O . LYS A 1 91 ? -7.816 -5.943 -5.611 1.00 87.38 91 LYS A O 1
ATOM 731 N N . VAL A 1 92 ? -6.576 -4.622 -4.277 1.00 88.44 92 VAL A N 1
ATOM 732 C CA . VAL A 1 92 ? -7.675 -3.765 -3.837 1.00 88.44 92 VAL A CA 1
ATOM 733 C C . VAL A 1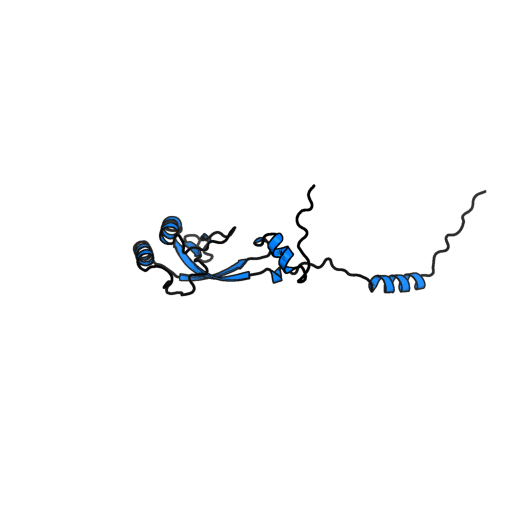 92 ? -7.710 -2.559 -4.760 1.00 88.44 92 VAL A C 1
ATOM 735 O O . VAL A 1 92 ? -6.931 -1.622 -4.595 1.00 88.44 92 VAL A O 1
ATOM 738 N N . GLN A 1 93 ? -8.583 -2.604 -5.762 1.00 84.38 93 GLN A N 1
ATOM 739 C CA . GLN A 1 93 ? -8.751 -1.502 -6.718 1.00 84.38 93 GLN A CA 1
ATOM 740 C C . GLN A 1 93 ? -10.016 -0.694 -6.448 1.00 84.38 93 GLN A C 1
ATOM 742 O O . GLN A 1 93 ? -10.140 0.431 -6.938 1.00 84.38 93 GLN 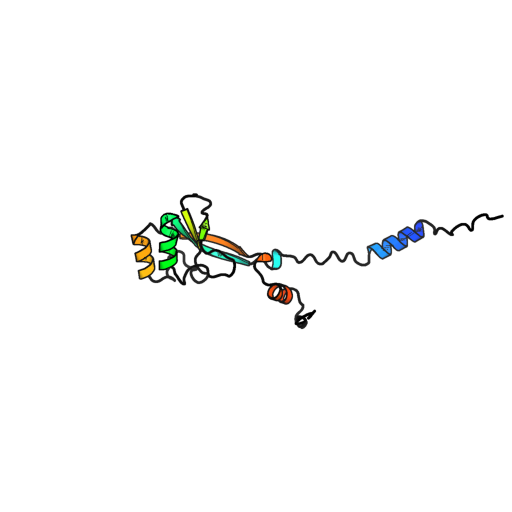A O 1
ATOM 747 N N . ASN A 1 94 ? -10.924 -1.234 -5.636 1.00 86.06 94 ASN A N 1
ATOM 748 C CA . ASN A 1 94 ? -12.197 -0.604 -5.343 1.00 86.06 94 ASN A CA 1
ATOM 749 C C . ASN A 1 94 ? -12.106 0.267 -4.079 1.00 86.06 94 ASN A C 1
ATOM 751 O O . ASN A 1 94 ? -11.649 -0.217 -3.039 1.00 86.06 94 ASN A O 1
ATOM 755 N N . PRO A 1 95 ? -12.579 1.528 -4.127 1.00 82.50 95 PRO A N 1
ATOM 756 C CA . PRO A 1 95 ? -12.601 2.406 -2.955 1.00 82.50 95 PRO A CA 1
ATOM 757 C C . PRO A 1 95 ? -13.522 1.877 -1.848 1.00 82.50 95 PRO A C 1
ATOM 759 O O . PRO A 1 95 ? -13.289 2.154 -0.675 1.00 82.50 95 PRO A O 1
ATOM 762 N N . ASP A 1 96 ? -14.521 1.072 -2.212 1.00 82.62 96 ASP A N 1
ATOM 763 C CA . ASP A 1 96 ? -15.466 0.454 -1.278 1.00 82.62 96 ASP A CA 1
ATOM 764 C C . ASP A 1 96 ? -14.875 -0.753 -0.530 1.00 82.62 96 ASP A C 1
ATOM 766 O O . ASP A 1 96 ? -15.551 -1.359 0.298 1.00 82.62 96 ASP A O 1
ATOM 770 N N . LEU A 1 97 ? -13.608 -1.104 -0.799 1.00 85.94 97 LEU A N 1
ATOM 771 C CA . LEU A 1 97 ? -12.887 -2.222 -0.181 1.00 85.94 97 LEU A CA 1
ATOM 772 C C . LEU A 1 97 ? -13.564 -3.589 -0.377 1.00 85.94 97 LEU A C 1
ATOM 774 O O . LEU A 1 97 ? -13.290 -4.511 0.385 1.00 85.94 97 LEU A O 1
ATOM 778 N N . SER A 1 98 ? -14.383 -3.753 -1.420 1.00 85.62 98 SER A N 1
ATOM 779 C CA . SER A 1 98 ? -15.100 -5.001 -1.742 1.00 85.62 98 SER A CA 1
ATOM 780 C C . SER A 1 98 ? -14.188 -6.217 -1.940 1.00 85.62 98 SER A C 1
ATOM 782 O O . SER A 1 98 ? -14.631 -7.357 -1.852 1.00 85.62 98 SER A O 1
ATOM 784 N N . ASP A 1 99 ? -12.906 -5.977 -2.213 1.00 88.00 99 ASP A N 1
ATOM 785 C CA . ASP A 1 99 ? -11.877 -7.008 -2.355 1.00 88.00 99 ASP A CA 1
ATOM 786 C C . ASP A 1 99 ? -11.431 -7.594 -0.994 1.00 88.00 99 ASP A C 1
ATOM 788 O O . ASP A 1 99 ? -10.731 -8.609 -0.942 1.00 88.00 99 ASP A O 1
ATOM 792 N N . ILE A 1 100 ? -11.816 -6.955 0.119 1.00 88.81 100 ILE A N 1
ATOM 793 C CA . ILE A 1 100 ? -11.496 -7.345 1.494 1.00 88.81 100 ILE A CA 1
ATOM 794 C C . ILE A 1 100 ? -12.757 -7.935 2.151 1.00 88.81 100 ILE A C 1
ATOM 796 O O . ILE A 1 100 ? -13.826 -7.344 2.048 1.00 88.81 100 ILE A O 1
ATOM 800 N N . PRO A 1 101 ? -12.657 -9.066 2.874 1.00 90.81 101 PRO A N 1
ATOM 801 C CA . PRO A 1 101 ? -13.792 -9.665 3.567 1.00 90.81 101 PRO A CA 1
ATOM 802 C C . PRO A 1 101 ? -14.443 -8.703 4.565 1.00 90.81 101 PRO A C 1
ATOM 804 O O . PRO A 1 101 ? -13.741 -8.121 5.400 1.00 90.81 101 PRO A O 1
ATOM 807 N N . ASP A 1 102 ? -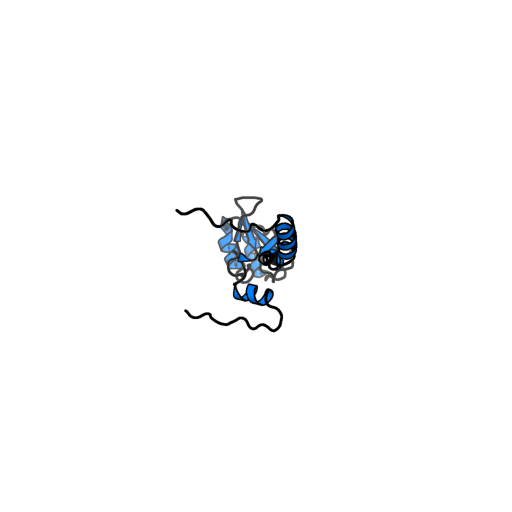15.777 -8.641 4.555 1.00 89.56 102 ASP A N 1
ATOM 808 C CA . ASP A 1 102 ? -16.567 -7.771 5.440 1.00 89.56 102 ASP A CA 1
ATOM 809 C C . ASP A 1 102 ? -16.218 -7.968 6.916 1.00 89.56 102 ASP A C 1
ATOM 811 O O . ASP A 1 102 ? -16.055 -6.997 7.642 1.00 89.56 102 ASP A O 1
ATOM 815 N N . GLN A 1 103 ? -15.959 -9.210 7.340 1.00 90.88 103 GLN A N 1
ATOM 816 C CA . GLN A 1 103 ? -15.546 -9.521 8.712 1.00 90.88 103 GLN A CA 1
ATOM 817 C C . GLN A 1 103 ? -14.318 -8.706 9.157 1.00 90.88 103 GLN A C 1
ATOM 819 O O . GLN A 1 103 ? -14.294 -8.162 10.259 1.00 90.88 103 GLN A O 1
ATOM 824 N N . LYS A 1 104 ? -13.306 -8.572 8.289 1.00 90.06 104 LYS A N 1
ATOM 825 C CA . LYS A 1 104 ? -12.098 -7.786 8.585 1.00 90.06 104 LYS A CA 1
ATOM 826 C C . LYS A 1 104 ? -12.400 -6.290 8.600 1.00 90.06 104 LYS A C 1
ATOM 828 O O . LYS A 1 104 ? -11.859 -5.560 9.430 1.00 90.06 104 LYS A O 1
ATOM 833 N N . LEU A 1 105 ? -13.239 -5.830 7.674 1.00 89.88 105 LEU A N 1
ATOM 834 C CA . LEU A 1 105 ? -13.640 -4.428 7.590 1.00 89.88 105 LEU A CA 1
ATOM 835 C C . LEU A 1 105 ? -14.466 -4.009 8.805 1.00 89.88 105 LEU A C 1
ATOM 837 O O . LEU A 1 105 ? -14.249 -2.924 9.334 1.00 89.88 105 LEU A O 1
ATOM 841 N N . ASP A 1 106 ? -15.360 -4.864 9.280 1.00 91.19 106 ASP A N 1
ATOM 842 C CA . ASP A 1 106 ? -16.189 -4.600 10.450 1.00 91.19 106 ASP A CA 1
ATOM 843 C C . ASP A 1 106 ? -15.352 -4.576 11.732 1.00 91.19 106 ASP A C 1
ATOM 845 O O . ASP A 1 106 ? -15.507 -3.668 12.548 1.00 91.19 106 ASP A O 1
ATOM 849 N N . GLU A 1 107 ? -14.382 -5.487 11.878 1.00 92.62 107 GLU A N 1
ATOM 850 C CA . GLU A 1 107 ? -13.394 -5.426 12.964 1.00 92.62 107 GLU A CA 1
ATOM 851 C C . GLU A 1 107 ? -12.628 -4.092 12.976 1.00 92.62 107 GLU A C 1
ATOM 853 O O . GLU A 1 107 ? -12.460 -3.492 14.036 1.00 92.62 107 GLU A O 1
ATOM 858 N N . LEU A 1 108 ? -12.203 -3.587 11.813 1.00 90.75 108 LEU A N 1
ATOM 859 C CA . LEU A 1 108 ? -11.542 -2.280 11.698 1.00 90.75 108 LEU A CA 1
ATOM 860 C C . LEU A 1 108 ? -12.479 -1.120 12.059 1.00 90.75 108 LEU A C 1
ATOM 862 O O . LEU A 1 108 ? -12.098 -0.266 12.861 1.00 90.75 108 LEU A O 1
ATOM 866 N N . LYS A 1 109 ? -13.700 -1.107 11.503 1.00 90.12 109 LYS A N 1
ATOM 867 C CA . LYS A 1 109 ? -14.720 -0.065 11.739 1.00 90.12 109 LYS A CA 1
ATOM 868 C C . LYS A 1 109 ? -15.110 0.043 13.212 1.00 90.12 109 LYS A C 1
ATOM 870 O O . LYS A 1 109 ? -15.396 1.140 13.683 1.00 90.12 109 LYS A O 1
ATOM 875 N N . ASN A 1 110 ? -15.101 -1.076 13.937 1.00 91.50 110 ASN A N 1
ATOM 876 C CA . ASN A 1 110 ? -15.402 -1.112 15.368 1.00 91.50 110 ASN A CA 1
ATOM 877 C C . ASN A 1 110 ? -14.323 -0.443 16.232 1.00 91.50 110 ASN A C 1
ATOM 879 O O . ASN A 1 110 ? -14.609 -0.037 17.356 1.00 91.50 110 ASN A O 1
ATOM 883 N N . ILE A 1 111 ? -13.090 -0.334 15.732 1.00 89.81 111 ILE A N 1
ATOM 884 C CA . ILE A 1 111 ? -11.963 0.240 16.477 1.00 89.81 111 ILE A CA 1
ATOM 885 C C . ILE A 1 111 ? -11.783 1.715 16.114 1.00 89.81 111 ILE A C 1
ATOM 887 O O . ILE A 1 111 ? -11.554 2.548 16.988 1.00 89.81 111 ILE A O 1
ATOM 891 N N . PHE A 1 112 ? -11.859 2.048 14.825 1.00 87.00 112 PHE A N 1
ATOM 892 C CA . PHE A 1 112 ? -11.698 3.414 14.339 1.00 87.00 112 PHE A CA 1
ATOM 893 C C . PHE A 1 112 ? -12.463 3.643 13.037 1.00 87.00 112 PHE A C 1
ATOM 895 O O . PHE A 1 112 ? -12.828 2.718 12.313 1.00 87.00 112 PHE A O 1
ATOM 902 N N . LYS A 1 113 ? -12.669 4.918 12.703 1.00 86.88 113 LYS A N 1
ATOM 903 C CA . LYS A 1 113 ? -13.284 5.302 11.435 1.00 86.88 113 LYS A CA 1
ATOM 904 C C . LYS A 1 113 ? -12.332 4.998 10.278 1.00 86.88 113 LYS A C 1
ATOM 906 O O . LYS A 1 113 ? -11.255 5.582 10.200 1.00 86.88 113 LYS A O 1
ATOM 911 N N . ILE A 1 114 ? -12.750 4.123 9.368 1.00 84.88 114 ILE A N 1
ATOM 912 C CA . ILE A 1 114 ? -12.010 3.851 8.135 1.00 84.88 114 ILE A CA 1
ATOM 913 C C . ILE A 1 114 ? -12.177 5.040 7.189 1.00 84.88 114 ILE A C 1
ATOM 915 O O . ILE A 1 114 ? -13.296 5.411 6.834 1.00 84.88 114 ILE A O 1
ATOM 919 N N . GLU A 1 115 ? -11.059 5.613 6.763 1.00 89.69 115 GLU A N 1
ATOM 920 C CA . GLU A 1 115 ? -11.011 6.628 5.718 1.00 89.69 115 GLU A CA 1
ATOM 921 C C . GLU A 1 115 ? -10.075 6.135 4.615 1.00 89.69 115 GLU A C 1
ATOM 923 O O . GLU A 1 115 ? -8.875 5.946 4.834 1.00 89.69 115 GLU A O 1
ATOM 928 N N . VAL A 1 116 ? -10.656 5.867 3.445 1.00 91.00 116 VAL A N 1
ATOM 929 C CA . VAL A 1 116 ? -9.939 5.393 2.261 1.00 91.00 116 VAL A CA 1
ATOM 930 C C . VAL A 1 116 ? -9.467 6.608 1.473 1.00 91.00 116 VAL A C 1
ATOM 932 O O . VAL A 1 116 ? -10.268 7.465 1.103 1.00 91.00 116 VAL A O 1
ATOM 935 N N . VAL A 1 117 ? -8.167 6.680 1.212 1.00 91.50 117 VAL A N 1
ATOM 936 C CA . VAL A 1 117 ? -7.532 7.769 0.470 1.00 91.50 117 VAL A CA 1
ATOM 937 C C . VAL A 1 117 ? -6.798 7.216 -0.754 1.00 91.50 117 VAL A C 1
ATOM 939 O O . VAL A 1 117 ? -6.148 6.169 -0.665 1.00 91.50 117 VAL A O 1
ATOM 942 N N . PRO A 1 118 ? -6.883 7.883 -1.916 1.00 91.75 118 PRO A N 1
ATOM 943 C CA . PRO A 1 118 ? -6.100 7.492 -3.079 1.00 91.75 118 PRO A CA 1
ATOM 944 C C . PRO A 1 118 ? -4.614 7.746 -2.805 1.00 91.75 118 PRO A C 1
ATOM 946 O O . PRO A 1 118 ? -4.233 8.820 -2.340 1.00 91.75 118 PRO A O 1
ATOM 949 N N . HIS A 1 119 ? -3.763 6.767 -3.108 1.00 89.69 119 HIS A N 1
ATOM 950 C CA . HIS A 1 119 ? -2.321 6.858 -2.907 1.00 89.69 119 HIS A CA 1
ATOM 951 C C . HIS A 1 119 ? -1.563 6.474 -4.180 1.00 89.69 119 HIS A C 1
ATOM 953 O O . HIS A 1 119 ? -1.723 5.380 -4.718 1.00 89.69 119 HIS A O 1
ATOM 959 N N . SER A 1 120 ? -0.709 7.371 -4.667 1.00 86.75 120 SER A N 1
ATOM 960 C CA . SER A 1 120 ? 0.160 7.100 -5.812 1.00 86.75 120 SER A CA 1
ATOM 961 C C . SER A 1 120 ? 1.603 6.973 -5.359 1.00 86.75 120 SER A C 1
ATOM 963 O O . SER A 1 120 ? 2.125 7.890 -4.727 1.00 86.75 120 SER A O 1
ATOM 965 N N . MET A 1 121 ? 2.259 5.879 -5.732 1.00 84.69 121 MET A N 1
ATOM 966 C CA . MET A 1 121 ? 3.669 5.657 -5.435 1.00 84.69 121 MET A CA 1
ATOM 967 C C . MET A 1 121 ? 4.425 5.310 -6.715 1.00 84.69 121 MET A C 1
ATOM 969 O O . MET A 1 121 ? 3.970 4.488 -7.509 1.00 84.69 121 MET A O 1
ATOM 973 N N . THR A 1 122 ? 5.590 5.925 -6.904 1.00 83.25 122 THR A N 1
ATOM 974 C CA . THR A 1 122 ? 6.490 5.623 -8.021 1.00 83.25 122 THR A CA 1
ATOM 975 C C . THR A 1 122 ? 7.610 4.721 -7.526 1.00 83.25 122 THR A C 1
ATOM 977 O O . THR A 1 122 ? 8.342 5.081 -6.606 1.00 83.25 122 THR A O 1
ATOM 980 N N . LEU A 1 123 ? 7.747 3.549 -8.137 1.00 82.25 123 LEU A N 1
ATOM 981 C CA . LEU A 1 123 ? 8.902 2.679 -7.966 1.00 82.25 123 LEU A CA 1
ATOM 982 C C . LEU A 1 123 ? 9.913 3.023 -9.055 1.00 82.25 123 LEU A C 1
ATOM 984 O O . LEU A 1 123 ? 9.646 2.788 -10.230 1.00 82.25 123 LEU A O 1
ATOM 988 N N . GLY A 1 124 ? 11.028 3.637 -8.663 1.00 74.38 124 GLY A N 1
ATOM 989 C CA . GLY A 1 124 ? 12.098 4.035 -9.579 1.00 74.38 124 GLY A CA 1
ATOM 990 C C . GLY A 1 124 ? 13.161 2.954 -9.774 1.00 74.38 124 GLY A C 1
ATOM 991 O O . GLY A 1 124 ? 13.055 1.847 -9.248 1.00 74.38 124 GLY A O 1
ATOM 992 N N . TYR A 1 125 ? 14.232 3.314 -10.483 1.00 68.56 125 TYR A N 1
ATOM 993 C CA . TYR A 1 125 ? 15.385 2.454 -10.776 1.00 68.56 125 TYR A CA 1
ATOM 994 C C . TYR A 1 125 ? 15.925 1.692 -9.552 1.00 68.56 125 TYR A C 1
ATOM 996 O O . TYR A 1 125 ? 16.189 0.496 -9.627 1.00 68.56 125 TYR A O 1
ATOM 1004 N N . SER A 1 126 ? 15.998 2.353 -8.392 1.00 69.19 126 SER A N 1
ATOM 100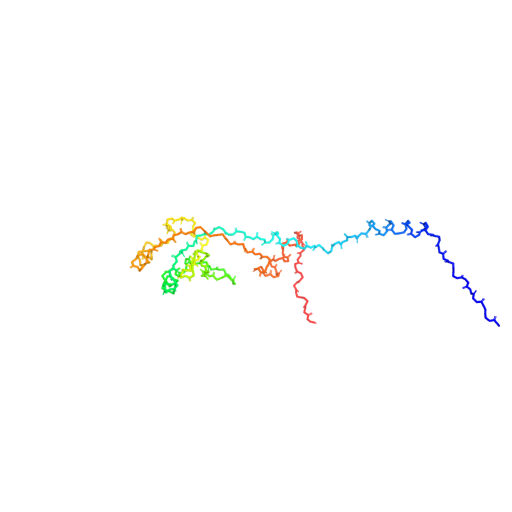5 C CA . SER A 1 126 ? 16.511 1.786 -7.135 1.00 69.19 126 SER A CA 1
ATOM 1006 C C . SER A 1 126 ? 15.662 0.657 -6.531 1.00 69.19 126 SER A C 1
ATOM 1008 O O . SER A 1 126 ? 16.116 -0.017 -5.604 1.00 69.19 126 SER A O 1
ATOM 1010 N N . TYR A 1 127 ? 14.438 0.448 -7.027 1.00 70.88 127 TYR A N 1
ATOM 1011 C CA . TYR A 1 127 ? 13.584 -0.672 -6.633 1.00 70.88 127 TYR A CA 1
ATOM 1012 C C . TYR A 1 127 ? 13.935 -1.970 -7.378 1.00 70.88 127 TYR A C 1
ATOM 1014 O O . TYR A 1 127 ? 13.725 -3.055 -6.836 1.00 70.88 127 TYR A O 1
ATOM 1022 N N . TRP A 1 128 ? 14.458 -1.874 -8.603 1.00 72.81 128 TRP A N 1
ATOM 1023 C CA . TRP A 1 128 ? 14.695 -3.027 -9.469 1.00 72.81 128 TRP A CA 1
ATOM 1024 C C . TRP A 1 128 ? 16.047 -3.680 -9.195 1.00 72.81 128 TRP A C 1
ATOM 1026 O O . TRP A 1 128 ? 17.059 -3.005 -9.014 1.00 72.81 128 TRP A O 1
ATOM 1036 N N . ASP A 1 129 ? 16.079 -5.013 -9.209 1.00 69.38 129 ASP A N 1
ATOM 1037 C CA . ASP A 1 129 ? 17.342 -5.745 -9.175 1.00 69.38 129 ASP A CA 1
ATOM 1038 C C . ASP A 1 129 ? 18.119 -5.523 -10.480 1.00 69.38 129 ASP A C 1
ATOM 1040 O O . ASP A 1 129 ? 17.528 -5.374 -11.555 1.00 69.38 129 ASP A O 1
ATOM 1044 N N . ALA A 1 130 ? 19.453 -5.545 -10.392 1.00 67.88 130 ALA A N 1
ATOM 1045 C CA . ALA A 1 130 ? 20.336 -5.323 -11.537 1.00 67.88 130 ALA A CA 1
ATOM 1046 C C . ALA A 1 130 ? 19.992 -6.246 -12.718 1.00 67.88 130 ALA A C 1
ATOM 1048 O O . ALA A 1 130 ? 19.975 -5.796 -13.858 1.00 67.88 130 ALA A O 1
ATOM 1049 N N . ASP A 1 131 ? 19.615 -7.497 -12.446 1.00 69.88 131 ASP A N 1
ATOM 1050 C CA . ASP A 1 131 ? 19.186 -8.460 -13.464 1.00 69.88 131 ASP A CA 1
ATOM 1051 C C . ASP A 1 131 ? 17.902 -8.038 -14.196 1.00 69.88 131 ASP A C 1
ATOM 1053 O O . ASP A 1 131 ? 17.767 -8.277 -15.398 1.00 69.88 131 ASP A O 1
ATOM 1057 N N . TYR A 1 132 ? 16.946 -7.417 -13.494 1.00 72.06 132 TYR A N 1
ATOM 1058 C CA . TYR A 1 132 ? 15.710 -6.915 -14.101 1.00 72.06 132 TYR A CA 1
ATOM 1059 C C . TYR A 1 132 ? 16.002 -5.717 -15.003 1.00 72.06 132 TYR A C 1
ATOM 1061 O O . TYR A 1 132 ? 15.522 -5.664 -16.135 1.00 72.06 132 TYR A O 1
ATOM 1069 N N . VAL A 1 133 ? 16.834 -4.790 -14.524 1.00 72.38 133 VAL A N 1
ATOM 1070 C CA . VAL A 1 133 ? 17.288 -3.634 -15.302 1.00 72.38 133 VAL A CA 1
ATOM 1071 C C . VAL A 1 133 ? 18.048 -4.094 -16.547 1.00 72.38 133 VAL A C 1
ATOM 1073 O O . VAL A 1 133 ? 17.699 -3.687 -17.652 1.00 72.38 133 VAL A O 1
ATOM 1076 N N . LEU A 1 134 ? 19.029 -4.991 -16.386 1.00 68.88 134 LEU A N 1
ATOM 1077 C CA . LEU A 1 134 ? 19.857 -5.537 -17.466 1.00 68.88 134 LEU A CA 1
ATOM 1078 C C . LEU A 1 134 ? 19.002 -6.166 -18.570 1.00 68.88 134 LEU A C 1
ATOM 1080 O O . LEU A 1 134 ? 19.198 -5.875 -19.743 1.00 68.88 134 LEU A O 1
ATOM 1084 N N . LYS A 1 135 ? 17.994 -6.970 -18.218 1.00 69.69 135 LYS A N 1
ATOM 1085 C CA . LYS A 1 135 ? 17.094 -7.583 -19.211 1.00 69.69 135 LYS A CA 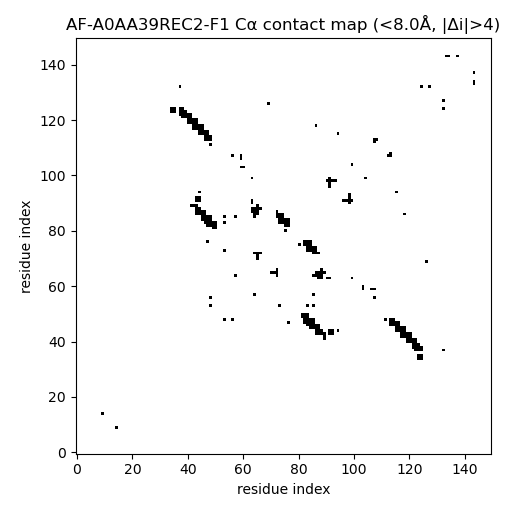1
ATOM 1086 C C . LYS A 1 135 ? 16.297 -6.575 -20.040 1.00 69.69 135 LYS A C 1
ATOM 1088 O O . LYS A 1 135 ? 15.978 -6.874 -21.182 1.00 69.69 135 LYS A O 1
ATOM 1093 N N . GLN A 1 136 ? 15.948 -5.423 -19.475 1.00 67.94 136 GLN A N 1
ATOM 1094 C CA . GLN A 1 136 ? 15.165 -4.392 -20.168 1.00 67.94 136 GLN A CA 1
ATOM 1095 C C . GLN A 1 136 ? 16.026 -3.491 -21.064 1.00 67.94 136 GLN A C 1
ATOM 1097 O O . GLN A 1 136 ? 15.504 -2.889 -21.999 1.00 67.94 136 GLN A O 1
ATOM 1102 N N . ILE A 1 137 ? 17.331 -3.387 -20.790 1.00 70.44 137 ILE A N 1
ATOM 1103 C CA . ILE A 1 137 ? 18.272 -2.610 -21.617 1.00 70.44 137 ILE A CA 1
ATOM 1104 C C . ILE A 1 137 ? 18.890 -3.446 -22.736 1.00 70.44 137 ILE A C 1
ATOM 1106 O O . ILE A 1 137 ? 19.379 -2.891 -23.717 1.00 70.44 137 ILE A O 1
ATOM 1110 N N . LEU A 1 138 ? 18.881 -4.774 -22.599 1.00 63.56 138 LEU A N 1
ATOM 1111 C CA . LEU A 1 138 ? 19.445 -5.672 -23.595 1.00 63.56 138 LEU A CA 1
ATOM 1112 C C . LEU A 1 138 ? 18.484 -5.846 -24.786 1.00 63.56 138 LEU A C 1
ATOM 1114 O O . LEU A 1 138 ? 17.290 -6.082 -24.589 1.00 63.56 138 LEU A O 1
ATOM 1118 N N . PRO A 1 139 ? 18.984 -5.776 -26.034 1.00 63.16 139 PRO A N 1
ATOM 1119 C CA . PRO A 1 139 ? 18.178 -6.088 -27.203 1.00 63.16 139 PRO A CA 1
ATOM 1120 C C . PRO A 1 139 ? 17.701 -7.551 -27.168 1.00 63.16 139 PRO A C 1
ATOM 1122 O O . PRO A 1 139 ? 18.424 -8.426 -26.674 1.00 63.16 139 PRO A O 1
ATOM 1125 N N . PRO A 1 140 ? 16.508 -7.855 -27.716 1.00 55.22 140 PRO A N 1
ATOM 1126 C CA . PRO A 1 140 ? 15.991 -9.218 -27.758 1.00 55.22 140 PRO A CA 1
ATOM 1127 C C . PRO A 1 140 ? 16.965 -10.119 -28.530 1.00 55.22 140 PRO A C 1
ATOM 1129 O O . PRO A 1 140 ? 17.193 -9.917 -29.720 1.00 55.22 140 PRO A O 1
ATOM 1132 N N . GLY A 1 141 ? 17.552 -11.100 -27.839 1.00 56.59 141 GLY A N 1
ATOM 1133 C CA . GLY A 1 141 ? 18.527 -12.040 -28.408 1.00 56.59 141 GLY A CA 1
ATOM 1134 C C . GLY A 1 141 ? 19.929 -11.988 -27.794 1.00 56.59 141 GLY A C 1
ATOM 1135 O O . GLY A 1 141 ? 20.761 -12.814 -28.156 1.00 56.59 141 GLY A O 1
ATOM 1136 N N . VAL A 1 142 ? 20.200 -11.073 -26.857 1.00 56.16 142 VAL A N 1
ATOM 1137 C CA . VAL A 1 142 ? 21.455 -11.068 -26.088 1.00 56.16 142 VAL A CA 1
ATOM 1138 C C . VAL A 1 142 ? 21.223 -11.747 -24.739 1.00 56.16 142 VAL A C 1
ATOM 1140 O O . VAL A 1 142 ? 20.516 -11.220 -23.879 1.00 56.16 142 VAL A O 1
ATOM 1143 N N . GLU A 1 143 ? 21.794 -12.938 -24.554 1.00 51.34 143 GLU A N 1
ATOM 1144 C CA . GLU A 1 143 ? 21.795 -13.616 -23.256 1.00 51.34 143 GLU A CA 1
ATOM 1145 C C . GLU A 1 143 ? 22.633 -12.812 -22.256 1.00 51.34 143 GLU A C 1
ATOM 1147 O O . GLU A 1 143 ? 23.765 -12.419 -22.542 1.00 51.34 143 GLU A O 1
ATOM 1152 N N . VAL A 1 144 ? 22.066 -12.552 -21.074 1.00 50.69 144 VAL A N 1
ATOM 1153 C CA . VAL A 1 144 ? 22.774 -11.889 -19.973 1.00 50.69 144 VAL A CA 1
ATOM 1154 C C . VAL A 1 144 ? 23.990 -12.758 -19.628 1.00 50.69 144 VAL A C 1
ATOM 1156 O O . VAL A 1 144 ? 23.790 -13.923 -19.263 1.00 50.69 144 VAL A O 1
ATOM 1159 N N . PRO A 1 145 ? 25.237 -12.260 -19.746 1.00 50.97 145 PRO A N 1
ATOM 1160 C CA . PRO A 1 145 ? 26.407 -13.066 -19.438 1.00 50.97 145 PRO A CA 1
ATOM 1161 C C . PRO A 1 145 ? 26.347 -13.447 -17.959 1.00 50.97 145 PRO A C 1
ATOM 1163 O O . PRO A 1 145 ? 26.498 -12.621 -17.060 1.00 50.97 145 PRO A O 1
ATOM 1166 N N . THR A 1 146 ? 26.050 -14.718 -17.711 1.00 49.44 146 THR A N 1
ATOM 1167 C CA . THR A 1 146 ? 25.923 -15.254 -16.364 1.00 49.44 146 THR A CA 1
ATOM 1168 C C . THR A 1 146 ? 27.323 -15.358 -15.773 1.00 49.44 146 THR A C 1
ATOM 1170 O O . THR A 1 146 ? 28.103 -16.216 -16.167 1.00 49.44 146 THR A O 1
ATOM 1173 N N . SER A 1 147 ? 27.604 -14.504 -14.787 1.00 50.94 147 SER A N 1
ATOM 1174 C CA . SER A 1 147 ? 28.763 -14.574 -13.894 1.00 50.94 147 SER A CA 1
ATOM 1175 C C . SER A 1 147 ? 30.125 -14.261 -14.541 1.00 50.94 147 SER A C 1
ATOM 1177 O O . SER A 1 147 ? 30.807 -15.134 -15.070 1.00 50.94 147 SER A O 1
ATOM 1179 N N . LEU A 1 148 ? 30.603 -13.026 -14.351 1.00 56.94 148 LEU A N 1
ATOM 1180 C CA . LEU A 1 148 ? 32.039 -12.811 -14.159 1.00 56.94 148 LEU A CA 1
ATOM 1181 C C . LEU A 1 148 ? 32.387 -13.375 -12.773 1.00 56.94 148 LEU A C 1
ATOM 1183 O O . LEU A 1 148 ? 32.191 -12.719 -11.751 1.00 56.94 148 LEU A O 1
ATOM 1187 N N . LYS A 1 149 ? 32.785 -14.648 -12.734 1.00 42.88 149 LYS A N 1
ATOM 1188 C CA . LYS A 1 149 ? 33.444 -15.255 -11.569 1.00 42.88 149 LYS A CA 1
ATOM 1189 C C . LYS A 1 149 ? 34.898 -14.740 -11.482 1.00 42.88 149 LYS A C 1
ATOM 1191 O O . LYS A 1 149 ? 35.424 -14.326 -12.512 1.00 42.88 149 LYS A O 1
ATOM 1196 N N . PRO A 1 150 ? 35.470 -14.711 -10.264 1.00 51.34 150 PRO A N 1
ATOM 1197 C CA . PRO A 1 150 ? 36.471 -13.743 -9.793 1.00 51.34 150 PRO A CA 1
ATOM 1198 C C . PRO A 1 150 ? 37.831 -13.797 -10.488 1.00 51.34 150 PRO A C 1
ATOM 1200 O O . PRO A 1 150 ? 38.204 -14.885 -10.980 1.00 51.34 150 PRO A O 1
#